Protein 8A55 (pdb70)

B-factor: mean 24.26, std 16.9, range [9.47, 124.42]

InterPro domains:
  IPR001205 RNA-directed RNA polymerase, C-terminal domain [PF00680] (4889-5173)
  IPR002589 Macro domain [PF01661] (1058-1164)
  IPR002589 Macro domain [PS51154] (1025-1194)
  IPR002589 Macro domain [SM00506] (1037-1165)
  IPR007094 RNA-directed RNA polymerase, catalytic domain [PS50507] (5004-5166)
  IPR008740 Peptidase C30, coronavirus [PF05409] (3292-3575)
  IPR008740 Peptidase C30, coronavirus [PS51442] (3264-3569)
  IPR008740 Peptidase C30, coronavirus [cd21666] (3267-3563)
  IPR009003 Peptidase S1, PA clan [SSF50494] (3266-3563)
  IPR009461 Non-structural protein NSP16, coronavirus-like [PF06460] (6800-7095)
  IPR009466 Non-structural protein 14, coronavirus [PF06471] (5929-6449)
  IPR009469 RNA-dependent RNA polymerase, N-terminal, coronavirus [PF06478] (4407-4758)
  IPR013016 Peptidase C16, coronavirus [PF08715] (1564-1882)
  IPR013016 Peptidase C16, coronavirus [PS51124] (1634-1898)
  IPR014822 Non-structural protein NSP9, coronavirus [PF08710] (4141-4253)
  IPR014822 Non-structural protein NSP9, coronavirus [PS51951] (4141-4253)
  IPR014828 Non-structural protein NSP7, coronavirus [PF08716] (3860-3942)
  IPR014828 Non-structural protein NSP7, coronavirus [PS51949] (3860-3942)
  IPR014829 Non-structural protein NSP8, coronavirus [PF08717] (3943-4140)
  IPR014829 Non-structural protein NSP8, coronavirus [PS51950] (3943-4140)

Foldseek 3Di:
DDDQWDKDKAFEAEQVQDDFQAQDDDPVRRVVRQLVCRVVVFKHFYADDPPRVVSGDPFWKWWFAADDDDCPPNAGETEIWTDDPHDIDDDGHHTRGIMGTHDPGHGPGIHIHTYGDD

GO terms:
  GO:0060090 molecular adaptor activity (F, IDA)
  GO:0039718 double membrane vesicle viral factory (C, IDA)
  GO:0005737 cytoplasm (C, IDA)
  GO:0039606 symbiont-mediated suppression of host translation initiation (P, IDA)
  GO:0039694 viral RNA genome replication (P, IDA)
  GO:0003724 RNA helicase activity (F, IDA)
  GO:0052170 symbiont-mediated suppression of host innate immune response (P, IDA)
  GO:0140311 protein sequestering activity (F, IDA)
  GO:0004843 cysteine-type deubiquitinase activity (F, EXP)
  GO:0042025 host cell nucleus (C, EXP)
  GO:0044165 host cell endoplasmic reticulum (C, EXP)
  GO:0044174 host cell endosome (C, EXP)
  GO:0044177 host cell Golgi apparatus (C, EXP)
  GO:0030430 host cell cytoplasm (C, EXP)
  GO:0034062 5'-3' RNA polymerase activity (F, EXP)
  GO:0000175 3'-5'-RNA exonuclease activity (F, TAS)
  GO:0062243 double membrane vesicle viral factory outer membrane (C, TAS)
  GO:0003968 RNA-directed RNA polymerase activity (F, TAS)
  GO:0016892 RNA endonuclease activity producing 3'-phosphomonoesters, hydrolytic mechanism (F, TAS)
  GO:0032574 5'-3' RNA helicase activity (F, TAS)

Solvent-accessible surface area: 6959 Å² total; per-residue (Å²): 237,92,164,96,45,56,82,36,62,7,14,8,3,106,12,189,73,2,133,65,61,13,15,24,133,51,18,146,77,0,26,66,64,0,86,99,44,6,106,85,62,51,3,0,0,3,84,57,122,138,39,10,41,114,60,13,102,86,6,19,2,9,1,25,102,41,55,92,224,50,63,35,150,50,18,29,27,0,46,15,0,0,31,51,146,66,110,80,94,48,229,41,36,127,45,18,0,2,3,0,7,40,80,55,18,139,33,91,52,139,93,103,1,22,7,109,53,144

Organism: Severe acute respiratory syndrome coronavirus 2 (NCBI:txid2697049)

Sequence (118 aa):
MEKTHVVQLSSLPVLQVRDVLVRGFGDSVEEVLSEARRQQHLKKDGTCCGLLVEVEKGVLPQLEQPYVFIKRSSDARTAPHGHVMMVELVAELEGIQYGRSGETLGVVLVPHVGEIPVAYRKVLLRRKN

Radius of gyration: 13.1 Å; Cα contacts (8 Å, |Δi|>4): 294; chains: 1; bounding box: 34×30×36 Å

Structure (mmCIF, N/CA/C/O backbone):
data_8A55
#
_entry.id   8A55
#
_cell.length_a   36.810
_cell.length_b   36.810
_cell.length_c   140.960
_cell.angle_alpha   90.000
_cell.angle_beta   90.000
_cell.angle_gamma   90.000
#
_symmetry.space_group_name_H-M   'P 43 21 2'
#
loop_
_entity.id
_entity.type
_entity.pdbx_description
1 polymer 'Host translation inhibitor nsp1'
2 water water
#
loop_
_atom_site.group_PDB
_atom_site.id
_atom_site.type_symbol
_atom_site.label_atom_id
_atom_site.label_alt_id
_atom_site.label_comp_id
_atom_site.label_asym_id
_atom_site.label_entity_id
_atom_site.label_seq_id
_atom_site.pdbx_PDB_ins_code
_atom_site.Cartn_x
_atom_site.Cartn_y
_atom_site.Cartn_z
_atom_site.occupancy
_atom_site.B_iso_or_equiv
_atom_site.auth_seq_id
_atom_site.auth_comp_id
_atom_site.auth_asym_id
_atom_site.auth_atom_id
_atom_site.pdbx_PDB_model_num
ATOM 1 N N . MET A 1 1 ? 24.035 -8.952 -1.345 1.00 63.58 9 MET A N 1
ATOM 2 C CA . MET A 1 1 ? 23.414 -7.930 -0.504 1.00 63.30 9 MET A CA 1
ATOM 3 C C . MET A 1 1 ? 21.898 -8.079 -0.405 1.00 59.30 9 MET A C 1
ATOM 4 O O . MET A 1 1 ? 21.227 -8.372 -1.396 1.00 61.50 9 MET A O 1
ATOM 17 N N . GLU A 1 2 ? 21.371 -7.835 0.797 1.00 52.40 10 GLU A N 1
ATOM 18 C CA . GLU A 1 2 ? 19.966 -8.092 1.100 1.00 45.22 10 GLU A CA 1
ATOM 19 C C . GLU A 1 2 ? 19.084 -7.061 0.409 1.00 37.48 10 GLU A C 1
ATOM 20 O O . GLU A 1 2 ? 19.100 -5.876 0.761 1.00 36.76 10 GLU A O 1
ATOM 24 N N . LYS A 1 3 ? 18.276 -7.518 -0.540 1.00 31.27 11 LYS A N 1
ATOM 25 C CA . LYS A 1 3 ? 17.247 -6.659 -1.105 1.00 25.29 11 LYS A CA 1
ATOM 26 C C . LYS A 1 3 ? 16.151 -6.405 -0.077 1.00 19.68 11 LYS A C 1
ATOM 27 O O . LYS A 1 3 ? 16.035 -7.093 0.940 1.00 20.15 11 LYS A O 1
ATOM 46 N N . THR A 1 4 ? 15.355 -5.359 -0.333 1.00 16.73 12 THR A N 1
ATOM 47 C CA . THR A 1 4 ? 14.293 -5.058 0.615 1.00 15.55 12 THR A CA 1
ATOM 48 C C . THR A 1 4 ? 13.229 -6.135 0.627 1.00 14.20 12 THR A C 1
ATOM 49 O O . THR A 1 4 ? 12.559 -6.320 1.652 1.00 16.23 12 THR A O 1
ATOM 60 N N . HIS A 1 5 ? 13.030 -6.828 -0.499 1.00 13.64 13 HIS A N 1
ATOM 61 C CA . HIS A 1 5 ? 12.041 -7.882 -0.602 1.00 13.88 13 HIS A CA 1
ATOM 62 C C . HIS A 1 5 ? 12.631 -9.057 -1.351 1.00 14.54 13 HIS A C 1
ATOM 63 O O . HIS A 1 5 ? 13.471 -8.865 -2.240 1.00 16.59 13 HIS A O 1
ATOM 77 N N . VAL A 1 6 ? 12.182 -10.257 -0.989 1.00 13.52 14 VAL A N 1
ATOM 78 C CA A VAL A 1 6 ? 12.650 -11.500 -1.593 0.67 14.30 14 VAL A CA 1
ATOM 79 C CA B VAL A 1 6 ? 12.648 -11.479 -1.623 0.33 14.46 14 VAL A CA 1
ATOM 80 C C . VAL A 1 6 ? 11.472 -12.390 -1.940 1.00 13.55 14 VAL A C 1
ATOM 81 O O . VAL A 1 6 ? 10.548 -12.564 -1.130 1.00 12.99 14 VAL A O 1
ATOM 106 N N . GLN A 1 7 ? 11.534 -13.004 -3.129 1.00 14.09 15 GLN A N 1
ATOM 107 C CA . GLN A 1 7 ? 10.497 -13.923 -3.575 1.00 14.53 15 GLN A CA 1
ATOM 108 C C . GLN A 1 7 ? 10.768 -15.295 -2.978 1.00 14.38 15 GLN A C 1
ATOM 109 O O . GLN A 1 7 ? 11.867 -15.847 -3.140 1.00 14.91 15 GLN A O 1
ATOM 123 N N . LEU A 1 8 ? 9.768 -15.852 -2.298 1.00 13.32 16 LEU A N 1
ATOM 124 C CA . LEU A 1 8 ? 9.874 -17.166 -1.666 1.00 13.78 16 LEU A CA 1
ATOM 125 C C . LEU A 1 8 ? 8.634 -17.978 -1.991 1.00 13.80 16 LEU A C 1
ATOM 126 O O . LEU A 1 8 ? 7.543 -17.430 -2.160 1.00 14.89 16 LEU A O 1
ATOM 142 N N A SER A 1 9 ? 8.785 -19.300 -2.133 0.63 13.07 17 SER A N 1
ATOM 143 N N C SER A 1 9 ? 8.813 -19.296 -1.972 0.37 14.75 17 SER A N 1
ATOM 144 C CA A SER A 1 9 ? 7.642 -20.220 -2.167 0.63 14.64 17 SER A CA 1
ATOM 145 C CA C SER A 1 9 ? 7.767 -20.293 -2.191 0.37 15.79 17 SER A CA 1
ATOM 146 C C A SER A 1 9 ? 7.671 -21.003 -0.857 0.63 14.08 17 SER A C 1
ATOM 147 C C C SER A 1 9 ? 7.670 -21.115 -0.908 0.37 14.21 17 SER A C 1
ATOM 148 O O A SER A 1 9 ? 8.644 -21.709 -0.560 0.63 16.47 17 SER A O 1
ATOM 149 O O C SER A 1 9 ? 8.489 -22.007 -0.677 0.37 15.66 17 SER A O 1
ATOM 164 N N . LEU A 1 10 ? 6.672 -20.828 -0.052 1.00 12.89 18 LEU A N 1
ATOM 165 C CA . LEU A 1 10 ? 6.625 -21.433 1.286 1.00 12.11 18 LEU A CA 1
ATOM 166 C C . LEU A 1 10 ? 5.767 -22.702 1.291 1.00 11.95 18 LEU A C 1
ATOM 167 O O . LEU A 1 10 ? 4.621 -22.674 0.820 1.00 12.64 18 LEU A O 1
ATOM 184 N N . PRO A 1 11 ? 6.239 -23.785 1.903 1.00 10.92 19 PRO A N 1
ATOM 185 C CA . PRO A 1 11 ? 5.390 -24.963 2.055 1.00 10.58 19 PRO A CA 1
ATOM 186 C C . PRO A 1 11 ? 4.273 -24.692 3.051 1.00 9.87 19 PRO A C 1
ATOM 187 O O . PRO A 1 11 ? 4.523 -24.222 4.148 1.00 10.93 19 PRO A O 1
ATOM 198 N N . VAL A 1 12 ? 3.054 -25.037 2.666 1.00 9.84 20 VAL A N 1
ATOM 199 C CA . VAL A 1 12 ? 1.860 -24.886 3.491 1.00 10.24 20 VAL A CA 1
ATOM 200 C C . VAL A 1 12 ? 1.637 -26.205 4.221 1.00 9.57 20 VAL A C 1
ATOM 201 O O . VAL A 1 12 ? 1.503 -27.269 3.585 1.00 10.56 20 VAL A O 1
ATOM 214 N N . LEU A 1 13 ? 1.623 -26.153 5.534 1.00 10.25 21 LEU A N 1
ATOM 215 C CA . LEU A 1 13 ? 1.537 -27.338 6.398 1.00 10.72 21 LEU A CA 1
ATOM 216 C C . LEU A 1 13 ? 0.189 -27.366 7.105 1.00 11.47 21 LEU A C 1
ATOM 217 O O . LEU A 1 13 ? -0.350 -26.335 7.501 1.00 13.54 21 LEU A O 1
ATOM 233 N N . GLN A 1 14 ? -0.327 -28.565 7.311 1.00 12.67 22 GLN A N 1
ATOM 234 C CA . GLN A 1 14 ? -1.472 -28.756 8.192 1.00 13.06 22 GLN A CA 1
ATOM 235 C C . GLN A 1 14 ? -1.013 -28.759 9.647 1.00 11.97 22 GLN A C 1
ATOM 236 O O . GLN A 1 14 ? 0.025 -29.336 9.995 1.00 11.96 22 GLN A O 1
ATOM 250 N N . VAL A 1 15 ? -1.808 -28.123 10.504 1.00 11.78 23 VAL A N 1
ATOM 251 C CA . VAL A 1 15 ? -1.376 -27.909 11.872 1.00 11.96 23 VAL A CA 1
ATOM 252 C C . VAL A 1 15 ? -1.008 -29.210 12.577 1.00 11.64 23 VAL A C 1
ATOM 253 O O . VAL A 1 15 ? -0.051 -29.247 13.351 1.00 12.52 23 VAL A O 1
ATOM 266 N N . ARG A 1 16 ? -1.777 -30.289 12.360 1.00 11.82 24 ARG A N 1
ATOM 267 C CA . ARG A 1 16 ? -1.501 -31.523 13.094 1.00 12.55 24 ARG A CA 1
ATOM 268 C C . ARG A 1 16 ? -0.203 -32.207 12.666 1.00 11.92 24 ARG A C 1
ATOM 269 O O . ARG A 1 16 ? 0.270 -33.101 13.379 1.00 13.86 24 ARG A O 1
ATOM 290 N N . ASP A 1 17 ? 0.350 -31.814 11.532 1.00 11.58 25 ASP A N 1
ATOM 291 C CA . ASP A 1 17 ? 1.626 -32.371 11.067 1.00 12.86 25 ASP A CA 1
ATOM 292 C C . ASP A 1 17 ? 2.836 -31.649 11.665 1.00 12.19 25 ASP A C 1
ATOM 293 O O . ASP A 1 17 ? 3.959 -32.162 11.567 1.00 14.23 25 ASP A O 1
ATOM 302 N N . VAL A 1 18 ? 2.672 -30.446 12.192 1.00 11.53 26 VAL A N 1
ATOM 303 C CA . VAL A 1 18 ? 3.813 -29.613 12.541 1.00 11.42 26 VAL A CA 1
ATOM 304 C C . VAL A 1 18 ? 4.522 -30.198 13.754 1.00 11.41 26 VAL A C 1
ATOM 305 O O . VAL A 1 18 ? 3.919 -30.405 14.812 1.00 13.25 26 VAL A O 1
ATOM 318 N N . LEU A 1 19 ? 5.829 -30.401 13.622 1.00 11.25 27 LEU A N 1
ATOM 319 C CA . LEU A 1 19 ? 6.614 -30.965 14.711 1.00 12.76 27 LEU A CA 1
ATOM 320 C C . LEU A 1 19 ? 7.172 -29.927 15.679 1.00 11.79 27 LEU A C 1
ATOM 321 O O . LEU A 1 19 ? 7.255 -30.207 16.888 1.00 13.99 27 LEU A O 1
ATOM 337 N N . VAL A 1 20 ? 7.532 -28.758 15.194 1.00 11.00 28 VAL A N 1
ATOM 338 C CA . VAL A 1 20 ? 8.105 -27.666 15.997 1.00 11.23 28 VAL A CA 1
ATOM 339 C C . VAL A 1 20 ? 7.128 -26.500 15.895 1.00 10.76 28 VAL A C 1
ATOM 340 O O . VAL A 1 20 ? 7.027 -25.873 14.845 1.00 11.44 28 VAL A O 1
ATOM 353 N N . ARG A 1 21 ? 6.394 -26.249 16.971 1.00 11.77 29 ARG A N 1
ATOM 354 C CA . ARG A 1 21 ? 5.151 -25.479 16.891 1.00 12.15 29 ARG A CA 1
ATOM 355 C C . ARG A 1 21 ? 5.326 -23.978 17.091 1.00 12.37 29 ARG A C 1
ATOM 356 O O . ARG A 1 21 ? 4.322 -23.256 17.196 1.00 13.25 29 ARG A O 1
ATOM 377 N N . GLY A 1 22 ? 6.551 -23.481 17.084 1.00 12.22 30 GLY A N 1
ATOM 378 C CA . GLY A 1 22 ? 6.846 -22.067 17.122 1.00 12.00 30 GLY A CA 1
ATOM 379 C C . GLY A 1 22 ? 8.33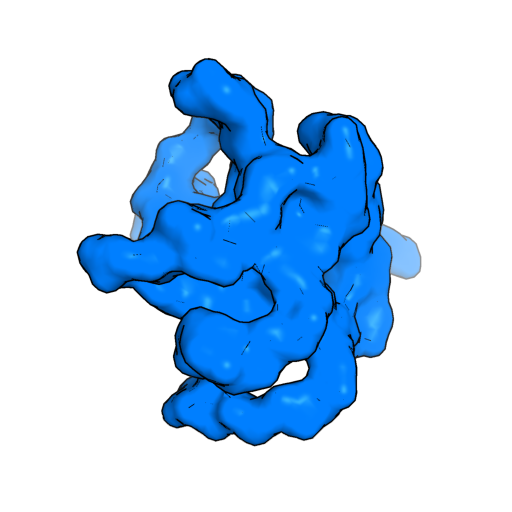4 -21.874 17.025 1.00 11.36 30 GLY A C 1
ATOM 380 O O . GLY A 1 22 ? 9.108 -22.838 16.916 1.00 12.09 30 GLY A O 1
ATOM 384 N N . PHE A 1 23 ? 8.732 -20.608 17.068 1.00 10.78 31 PHE A N 1
ATOM 385 C CA . PHE A 1 23 ? 10.104 -20.207 16.856 1.00 11.78 31 PHE A CA 1
ATOM 386 C C . PHE A 1 23 ? 10.838 -19.809 18.129 1.00 13.70 31 PHE A C 1
ATOM 387 O O . PHE A 1 23 ? 12.028 -19.491 18.054 1.00 19.64 31 PHE A O 1
ATOM 404 N N . GLY A 1 24 ? 10.240 -19.857 19.271 1.00 12.07 32 GLY A N 1
ATOM 405 C CA . GLY A 1 24 ? 10.952 -19.424 20.449 1.00 13.88 32 GLY A CA 1
ATOM 406 C C . GLY A 1 24 ? 10.049 -18.748 21.456 1.00 13.00 32 GLY A C 1
ATOM 407 O O . GLY A 1 24 ? 8.837 -18.923 21.456 1.00 13.86 32 GLY A O 1
ATOM 411 N N . ASP A 1 25 ? 10.666 -18.015 22.389 1.00 13.58 33 ASP A N 1
ATOM 412 C CA . ASP A 1 25 ? 10.064 -17.731 23.677 1.00 14.26 33 ASP A CA 1
ATOM 413 C C . ASP A 1 25 ? 9.871 -16.250 23.972 1.00 16.07 33 ASP A C 1
ATOM 414 O O . ASP A 1 25 ? 9.528 -15.896 25.106 1.00 19.38 33 ASP A O 1
ATOM 423 N N . SER A 1 26 ? 10.128 -15.377 23.011 1.00 14.50 34 SER A N 1
ATOM 424 C CA . SER A 1 26 ? 9.911 -13.944 23.129 1.00 14.32 34 SER A CA 1
ATOM 425 C C . SER A 1 26 ? 9.638 -13.394 21.747 1.00 14.19 34 SER A C 1
ATOM 426 O O . SER A 1 26 ? 9.944 -14.025 20.750 1.00 13.59 34 SER A O 1
ATOM 434 N N . VAL A 1 27 ? 9.038 -12.210 21.697 1.00 15.00 35 VAL A N 1
ATOM 435 C CA . VAL A 1 27 ? 8.720 -11.583 20.419 1.00 14.27 35 VAL A CA 1
ATOM 436 C C . VAL A 1 27 ? 9.980 -11.391 19.584 1.00 13.79 35 VAL A C 1
ATOM 437 O O . VAL A 1 27 ? 10.004 -11.694 18.384 1.00 13.70 35 VAL A O 1
ATOM 450 N N . GLU A 1 28 ? 11.043 -10.858 20.187 1.00 14.98 36 GLU A N 1
ATOM 451 C CA . GLU A 1 28 ? 12.253 -10.605 19.415 1.00 14.97 36 GLU A CA 1
ATOM 452 C C . GLU A 1 28 ? 12.865 -11.900 18.908 1.00 13.61 36 GLU A C 1
ATOM 453 O O . GLU A 1 28 ? 13.348 -11.958 17.779 1.00 14.37 36 GLU A O 1
ATOM 465 N N . GLU A 1 29 ? 12.866 -12.945 19.730 1.00 13.42 37 GLU A N 1
ATOM 466 C CA . GLU A 1 29 ? 13.413 -14.222 19.288 1.00 13.59 37 GLU A CA 1
ATOM 467 C C . GLU A 1 29 ? 12.591 -14.818 18.154 1.00 11.68 37 GLU A C 1
ATOM 468 O O . GLU A 1 29 ? 13.154 -15.316 17.179 1.00 12.13 37 GLU A O 1
ATOM 480 N N . VAL A 1 30 ? 11.265 -14.796 18.254 1.00 11.87 38 VAL A N 1
ATOM 481 C CA . VAL A 1 30 ? 10.498 -15.469 17.202 1.00 11.05 38 VAL A CA 1
ATOM 482 C C . VAL A 1 30 ? 10.648 -14.752 15.879 1.00 10.50 38 VAL A C 1
ATOM 483 O O . VAL A 1 30 ? 10.710 -15.385 14.827 1.00 10.49 38 VAL A O 1
ATOM 496 N N . LEU A 1 31 ? 10.694 -13.421 15.890 1.00 11.31 39 LEU A N 1
ATOM 497 C CA . LEU A 1 31 ? 10.902 -12.691 14.651 1.00 11.29 39 LEU A CA 1
ATOM 498 C C . LEU A 1 31 ? 12.265 -12.990 14.054 1.00 10.96 39 LEU A C 1
ATOM 499 O O . LEU A 1 31 ? 12.410 -13.149 12.843 1.00 11.62 39 LEU A O 1
ATOM 515 N N . SER A 1 32 ? 13.292 -13.014 14.902 1.00 12.21 40 SER A N 1
ATOM 516 C CA . SER A 1 32 ? 14.659 -13.317 14.468 1.00 11.93 40 SER A CA 1
ATOM 517 C C . SER A 1 32 ? 14.747 -14.711 13.850 1.00 11.64 40 SER A C 1
ATOM 518 O O . SER A 1 32 ? 15.281 -14.905 12.752 1.00 11.93 40 SER A O 1
ATOM 526 N N . GLU A 1 33 ? 14.237 -15.709 14.573 1.00 11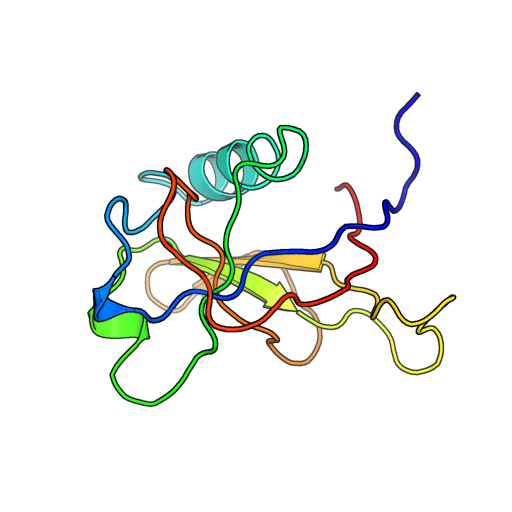.39 41 GLU A N 1
ATOM 527 C CA . GLU A 1 33 ? 14.284 -17.078 14.098 1.00 11.32 41 GLU A CA 1
ATOM 528 C C . GLU A 1 33 ? 13.455 -17.262 12.845 1.00 10.53 41 GLU A C 1
ATOM 529 O O . GLU A 1 33 ? 13.880 -17.974 11.924 1.00 11.36 41 GLU A O 1
ATOM 541 N N . ALA A 1 34 ? 12.272 -16.653 12.771 1.00 10.46 42 ALA A N 1
ATOM 542 C CA . ALA A 1 34 ? 11.483 -16.747 11.551 1.00 10.82 42 ALA A CA 1
ATOM 543 C C . ALA A 1 34 ? 12.284 -16.223 10.369 1.00 10.89 42 ALA A C 1
ATOM 544 O O . ALA A 1 34 ? 12.323 -16.845 9.298 1.00 11.25 42 ALA A O 1
ATOM 551 N N . ARG A 1 35 ? 12.905 -15.043 10.523 1.00 11.69 43 ARG A N 1
ATOM 552 C CA A ARG A 1 35 ? 13.680 -14.461 9.440 0.58 12.04 43 ARG A CA 1
ATOM 553 C CA B ARG A 1 35 ? 13.671 -14.464 9.429 0.42 12.66 43 ARG A CA 1
ATOM 554 C C . ARG A 1 35 ? 14.837 -15.362 9.014 1.00 12.54 43 ARG A C 1
ATOM 555 O O . ARG A 1 35 ? 15.099 -15.525 7.818 1.00 13.43 43 ARG A O 1
ATOM 596 N N A GLN A 1 36 ? 15.530 -15.955 9.979 0.55 12.42 44 GLN A N 1
ATOM 597 N N B GLN A 1 36 ? 15.496 -16.015 9.978 0.45 12.87 44 GLN A N 1
ATOM 598 C CA A GLN A 1 36 ? 16.602 -16.886 9.660 0.55 12.67 44 GLN A CA 1
ATOM 599 C CA B GLN A 1 36 ? 16.620 -16.893 9.648 0.45 13.64 44 GLN A CA 1
ATOM 600 C C A GLN A 1 36 ? 16.081 -18.094 8.886 0.55 12.31 44 GLN A C 1
ATOM 601 C C B GLN A 1 36 ? 16.152 -18.174 8.955 0.45 13.27 44 GLN A C 1
ATOM 602 O O A GLN A 1 36 ? 16.648 -18.475 7.852 0.55 12.61 44 GLN A O 1
ATOM 603 O O B GLN A 1 36 ? 16.819 -18.670 8.033 0.45 13.78 44 GLN A O 1
ATOM 630 N N . HIS A 1 37 ? 15.009 -18.734 9.382 1.00 11.54 45 HIS A N 1
ATOM 631 C CA . HIS A 1 37 ? 14.452 -19.900 8.690 1.00 10.93 45 HIS A CA 1
ATOM 632 C C . HIS A 1 37 ? 13.936 -19.540 7.313 1.00 11.36 45 HIS A C 1
ATOM 633 O O . HIS A 1 37 ? 14.054 -20.352 6.376 1.00 12.17 45 HIS A O 1
ATOM 648 N N . LEU A 1 38 ? 13.379 -18.337 7.140 1.00 11.63 46 LEU A N 1
ATOM 649 C CA . LEU A 1 38 ? 12.969 -17.922 5.813 1.00 12.49 46 LEU A CA 1
ATOM 650 C C . LEU A 1 38 ? 14.179 -17.873 4.879 1.00 13.85 46 LEU A C 1
ATOM 651 O O . LEU A 1 38 ? 14.117 -18.348 3.738 1.00 15.22 46 LEU A O 1
ATOM 667 N N . LYS A 1 39 ? 15.292 -17.307 5.339 1.00 14.99 47 LYS A N 1
ATOM 668 C CA A LYS A 1 39 ? 16.502 -17.235 4.521 0.68 17.09 47 LYS A CA 1
ATOM 669 C CA B LYS A 1 39 ? 16.493 -17.233 4.509 0.32 16.90 47 LYS A CA 1
ATOM 670 C C . LYS A 1 39 ? 17.035 -18.615 4.168 1.00 17.20 47 LYS A C 1
ATOM 671 O O . LYS A 1 39 ? 17.539 -18.833 3.053 1.00 19.36 47 LYS A O 1
ATOM 684 N N . ASP A 1 40 ? 16.942 -19.552 5.103 1.00 15.51 48 ASP A N 1
ATOM 685 C CA . ASP A 1 40 ? 17.512 -20.894 4.970 1.00 16.20 48 ASP A CA 1
ATOM 686 C C . ASP A 1 40 ? 16.581 -21.857 4.244 1.00 14.26 48 ASP A C 1
ATOM 687 O O . ASP A 1 40 ? 16.949 -23.013 4.015 1.00 16.01 48 ASP A O 1
ATOM 696 N N . GLY A 1 41 ? 15.384 -21.426 3.880 1.00 12.99 49 GLY A N 1
ATOM 697 C CA . GLY A 1 41 ? 14.451 -22.316 3.236 1.00 13.36 49 GLY A CA 1
ATOM 698 C C . GLY A 1 41 ? 13.872 -23.374 4.139 1.00 12.44 49 GLY A C 1
ATOM 699 O O . GLY A 1 41 ? 13.505 -24.472 3.658 1.00 14.41 49 GLY A O 1
ATOM 703 N N . THR A 1 42 ? 13.784 -23.081 5.435 1.00 11.29 50 THR A N 1
ATOM 704 C CA . THR A 1 42 ? 13.296 -24.032 6.423 1.00 11.47 50 THR A CA 1
ATOM 705 C C . THR A 1 42 ? 12.141 -23.433 7.237 1.00 10.03 50 THR A C 1
ATOM 706 O O . THR A 1 42 ? 12.021 -23.684 8.430 1.00 10.57 50 THR A O 1
ATOM 717 N N . CYS A 1 43 ? 11.250 -22.726 6.545 1.00 10.38 51 CYS A N 1
ATOM 718 C CA A CYS A 1 43 ? 10.084 -22.095 7.153 1.00 10.22 51 CYS A CA 1
ATOM 719 C CA B CYS A 1 43 ? 10.080 -22.103 7.150 0.00 10.82 51 CYS A CA 1
ATOM 720 C C . CYS A 1 43 ? 8.816 -22.557 6.432 1.00 9.76 51 CYS A C 1
ATOM 721 O O . CYS A 1 43 ? 8.735 -22.470 5.220 1.00 12.09 51 CYS A O 1
ATOM 736 N N . GLY A 1 44 ? 7.833 -23.013 7.221 1.00 9.73 52 GLY A N 1
ATOM 737 C CA . GLY A 1 44 ? 6.532 -23.385 6.721 1.00 10.19 52 GLY A CA 1
ATOM 738 C C . GLY A 1 44 ? 5.478 -22.348 7.085 1.00 9.58 52 GLY A C 1
ATOM 739 O O . GLY A 1 44 ? 5.716 -21.439 7.903 1.00 10.42 52 GLY A O 1
ATOM 743 N N A LEU A 1 45 ? 4.289 -22.523 6.514 0.67 9.70 53 LEU A N 1
ATOM 744 N N B LEU A 1 45 ? 4.307 -22.538 6.503 0.33 10.18 53 LEU A N 1
ATOM 745 C CA A LEU A 1 45 ? 3.151 -21.626 6.703 0.67 9.77 53 LEU A CA 1
ATOM 746 C CA B LEU A 1 45 ? 3.152 -21.687 6.711 0.33 10.99 53 LEU A CA 1
ATOM 747 C C A LEU A 1 45 ? 1.912 -22.463 7.012 0.67 9.47 53 LEU A C 1
ATOM 748 C C B LEU A 1 45 ? 1.977 -22.570 7.101 0.33 10.09 53 LEU A C 1
ATOM 749 O O A LEU A 1 45 ? 1.571 -23.378 6.247 0.67 10.39 53 LEU A O 1
ATOM 750 O O B LEU A 1 45 ? 1.763 -23.630 6.505 0.33 9.91 53 LEU A O 1
ATOM 781 N N . VAL A 1 46 ? 1.218 -22.147 8.107 1.00 10.40 54 VAL A N 1
ATOM 782 C CA . VAL A 1 46 ? -0.043 -22.804 8.474 1.00 10.57 54 VAL A CA 1
ATOM 783 C C . VAL A 1 46 ? -1.175 -21.794 8.270 1.00 10.58 54 VAL A C 1
ATOM 784 O O . VAL A 1 46 ? -1.132 -20.685 8.836 1.00 11.51 54 VAL A O 1
ATOM 798 N N . GLU A 1 47 ? -2.179 -22.142 7.464 1.00 12.19 55 GLU A N 1
ATOM 799 C CA . GLU A 1 47 ? -3.314 -21.233 7.265 1.00 13.11 55 GLU A CA 1
ATOM 800 C C . GLU A 1 47 ? -4.169 -21.240 8.534 1.00 13.85 55 GLU A C 1
ATOM 801 O O . GLU A 1 47 ? -4.415 -22.292 9.130 1.00 15.22 55 GLU A O 1
ATOM 813 N N . VAL A 1 48 ? -4.587 -20.056 8.988 1.00 15.51 56 VAL A N 1
ATOM 814 C CA . VAL A 1 48 ? -5.317 -19.935 10.251 1.00 16.65 56 VAL A CA 1
ATOM 815 C C . VAL A 1 48 ? -6.791 -20.228 10.025 1.00 18.71 56 VAL A C 1
ATOM 816 O O . VAL A 1 48 ? -7.436 -19.600 9.178 1.00 20.85 56 VAL A O 1
ATOM 829 N N . GLU A 1 49 ? -7.324 -21.170 10.798 1.00 19.71 57 GLU A N 1
ATOM 830 C CA . GLU A 1 49 ? -8.709 -21.601 10.829 1.00 21.72 57 GLU A CA 1
ATOM 831 C C . GLU A 1 49 ? -9.018 -21.778 12.312 1.00 19.99 57 GLU A C 1
ATOM 832 O O . GLU A 1 49 ? -8.110 -21.822 13.157 1.00 19.88 57 GLU A O 1
ATOM 844 N N . LYS A 1 50 ? -10.293 -21.945 12.641 1.00 21.04 58 LYS A N 1
ATOM 845 C CA . LYS A 1 50 ? -10.647 -22.250 14.033 1.00 22.91 58 LYS A CA 1
ATOM 846 C C . LYS A 1 50 ? -9.843 -23.453 14.530 1.00 22.46 58 LYS A C 1
ATOM 847 O O . LYS A 1 50 ? -9.678 -24.445 13.816 1.00 23.73 58 LYS A O 1
ATOM 854 N N . GLY A 1 51 ? -9.307 -23.337 15.743 1.00 21.86 59 GLY A N 1
ATOM 855 C CA . GLY A 1 51 ? -8.555 -24.405 16.377 1.00 21.53 59 GLY A CA 1
ATOM 856 C C . GLY A 1 51 ? -7.060 -24.409 16.079 1.00 19.94 59 GLY A C 1
ATOM 857 O O . GLY A 1 51 ? -6.314 -25.154 16.738 1.00 20.35 59 GLY A O 1
ATOM 861 N N . VAL A 1 52 ? -6.588 -23.589 15.129 1.00 18.40 60 VAL A N 1
ATOM 862 C CA . VAL A 1 52 ? -5.188 -23.647 14.744 1.00 17.73 60 VAL A CA 1
ATOM 863 C C . VAL A 1 52 ? -4.298 -22.997 15.786 1.00 17.89 60 VAL A C 1
ATOM 864 O O . VAL A 1 52 ? -3.351 -23.622 16.265 1.00 17.91 60 VAL A O 1
ATOM 877 N N . LEU A 1 53 ? -4.566 -21.724 16.132 1.00 18.23 61 LEU A N 1
ATOM 878 C CA . LEU A 1 53 ? -3.653 -21.037 17.036 1.00 18.70 61 LEU A CA 1
ATOM 879 C C . LEU A 1 53 ? -3.547 -21.734 18.380 1.00 17.61 61 LEU A C 1
ATOM 880 O O . LEU A 1 53 ? -2.423 -21.837 18.899 1.00 18.36 61 LEU A O 1
ATOM 896 N N . PRO A 1 54 ? -4.628 -22.272 18.973 1.00 18.70 62 PRO A N 1
ATOM 897 C CA . PRO A 1 54 ? -4.465 -22.982 20.253 1.00 18.99 62 PRO A CA 1
ATOM 898 C C . PRO A 1 54 ? -3.594 -24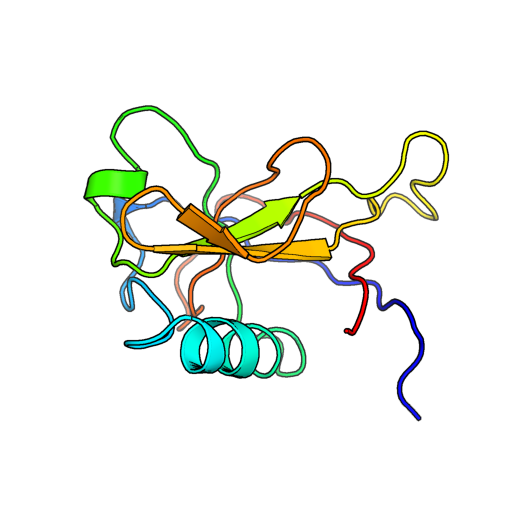.230 20.173 1.00 18.35 62 PRO A C 1
ATOM 899 O O . PRO A 1 54 ? -3.170 -24.746 21.224 1.00 21.50 62 PRO A O 1
ATOM 910 N N . GLN A 1 55 ? -3.362 -24.762 18.979 1.00 17.47 63 GLN A N 1
ATOM 911 C CA . GLN A 1 55 ? -2.484 -25.907 18.773 1.00 17.48 63 GLN A CA 1
ATOM 912 C C . GLN A 1 55 ? -1.057 -25.496 18.445 1.00 17.22 63 GLN A C 1
ATOM 913 O O . GLN A 1 55 ? -0.209 -26.365 18.257 1.00 19.07 63 GLN A O 1
ATOM 927 N N . LEU A 1 56 ? -0.780 -24.211 18.368 1.00 16.68 64 LEU A N 1
ATOM 928 C CA . LEU A 1 56 ? 0.570 -23.699 18.162 1.00 16.45 64 LEU A CA 1
ATOM 929 C C . LEU A 1 56 ? 1.042 -22.959 19.407 1.00 16.84 64 LEU A C 1
ATOM 930 O O . LEU A 1 56 ? 0.296 -22.784 20.346 1.00 21.30 64 LEU A O 1
ATOM 946 N N . GLU A 1 57 ? 2.297 -22.551 19.427 1.00 16.37 65 GLU A N 1
ATOM 947 C CA . GLU A 1 57 ? 2.933 -21.975 20.599 1.00 16.80 65 GLU A CA 1
ATOM 948 C C . GLU A 1 57 ? 3.151 -20.476 20.413 1.00 17.25 65 GLU A C 1
ATOM 949 O O . GLU A 1 57 ? 3.703 -20.032 19.404 1.00 18.90 65 GLU A O 1
ATOM 961 N N . GLN A 1 58 ? 2.765 -19.699 21.418 1.00 17.94 66 GLN A N 1
ATOM 962 C CA . GLN A 1 58 ? 3.100 -18.296 21.445 1.00 17.60 66 GLN A CA 1
ATOM 963 C C . GLN A 1 58 ? 4.536 -18.077 21.874 1.00 16.99 66 GLN A C 1
ATOM 964 O O . GLN A 1 58 ? 5.109 -18.890 22.608 1.00 20.53 66 GLN A O 1
ATOM 978 N N . PRO A 1 59 ? 5.101 -16.915 21.534 1.00 15.61 67 PRO A N 1
ATOM 979 C CA . PRO A 1 59 ? 4.569 -15.915 20.609 1.00 14.75 67 PRO A CA 1
ATOM 980 C C . PRO A 1 59 ? 4.401 -16.469 19.185 1.00 13.21 67 PRO A C 1
ATOM 981 O O . PRO A 1 59 ? 5.211 -17.306 18.749 1.00 13.97 67 PRO A O 1
ATOM 992 N N . TYR A 1 60 ? 3.388 -15.984 18.480 1.00 12.26 68 TYR A N 1
ATOM 993 C CA . TYR A 1 60 ? 3.145 -16.330 17.104 1.00 12.12 68 TYR A CA 1
ATOM 994 C C . TYR A 1 60 ? 3.857 -15.364 16.164 1.00 11.71 68 TYR A C 1
ATOM 995 O O . TYR A 1 60 ? 3.990 -14.166 16.473 1.00 13.23 68 TYR A O 1
ATOM 1013 N N . VAL A 1 61 ? 4.250 -15.861 14.984 1.00 10.93 69 VAL A N 1
ATOM 1014 C CA . VAL A 1 61 ? 4.700 -15.007 13.876 1.00 10.66 69 VAL A CA 1
ATOM 1015 C C . VAL A 1 61 ? 3.731 -15.153 12.726 1.00 10.29 69 VAL A C 1
ATOM 1016 O O . VAL A 1 61 ? 3.596 -16.245 12.172 1.00 12.00 69 V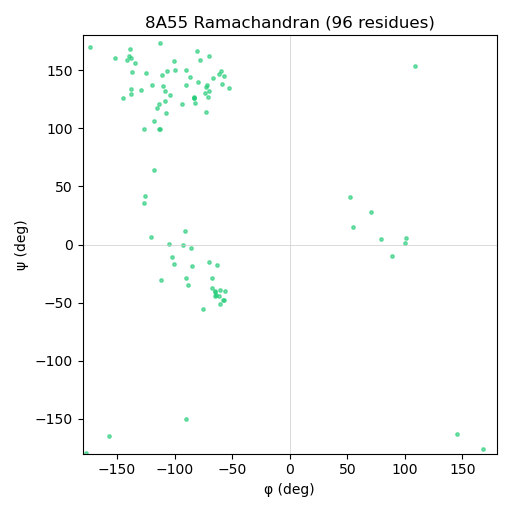AL A O 1
ATOM 1029 N N . PHE A 1 62 ? 3.065 -14.061 12.345 1.00 11.27 70 PHE A N 1
ATOM 1030 C CA . PHE A 1 62 ? 2.181 -14.032 11.200 1.00 11.42 70 PHE A CA 1
ATOM 1031 C C . PHE A 1 62 ? 2.897 -13.415 9.999 1.00 11.12 70 PHE A C 1
ATOM 1032 O O . PHE A 1 62 ? 3.725 -12.497 10.142 1.00 11.94 70 PHE A O 1
ATOM 1049 N N . ILE A 1 63 ? 2.491 -13.858 8.799 1.00 11.22 71 ILE A N 1
ATOM 1050 C CA . ILE A 1 63 ? 2.747 -13.088 7.597 1.00 12.19 71 ILE A CA 1
ATOM 1051 C C . ILE A 1 63 ? 1.464 -12.417 7.179 1.00 12.79 71 ILE A C 1
ATOM 1052 O O . ILE A 1 63 ? 0.417 -13.073 7.094 1.00 14.34 71 ILE A O 1
ATOM 1068 N N . LYS A 1 64 ? 1.523 -11.109 6.951 1.00 12.99 72 LYS A N 1
ATOM 1069 C CA . LYS A 1 64 ? 0.369 -10.283 6.637 1.00 13.99 72 LYS A CA 1
ATOM 1070 C C . LYS A 1 64 ? 0.608 -9.530 5.338 1.00 13.92 72 LYS A C 1
ATOM 1071 O O . LYS A 1 64 ? 1.736 -9.132 5.019 1.00 14.37 72 LYS A O 1
ATOM 1090 N N . ARG A 1 65 ? -0.482 -9.303 4.609 1.00 14.88 73 ARG A N 1
ATOM 1091 C CA . ARG A 1 65 ? -0.393 -8.614 3.335 1.00 15.19 73 ARG A CA 1
ATOM 1092 C C . ARG A 1 65 ? -0.033 -7.160 3.554 1.00 14.69 73 ARG A C 1
ATOM 1093 O O . ARG A 1 65 ? -0.689 -6.458 4.339 1.00 16.36 73 ARG A O 1
ATOM 1114 N N A SER A 1 66 ? 0.961 -6.690 2.811 0.60 14.34 74 SER A N 1
ATOM 1115 N N B SER A 1 66 ? 0.983 -6.693 2.815 0.40 16.65 74 SER A N 1
ATOM 1116 C CA A SER A 1 66 ? 1.488 -5.359 3.057 0.60 15.59 74 SER A CA 1
ATOM 1117 C CA B SER A 1 66 ? 1.527 -5.359 3.023 0.40 17.77 74 SER A CA 1
ATOM 1118 C C A SER A 1 66 ? 1.146 -4.309 2.007 0.60 17.66 74 SER A C 1
ATOM 1119 C C B SER A 1 66 ? 0.953 -4.287 2.111 0.40 17.63 74 SER A C 1
ATOM 1120 O O A SER A 1 66 ? 1.568 -3.161 2.170 0.60 20.13 74 SER A O 1
ATOM 1121 O O B SER A 1 66 ? 1.062 -3.101 2.452 0.40 16.23 74 SER A O 1
ATOM 1136 N N . ASP A 1 67 ? 0.425 -4.633 0.937 1.00 21.44 75 ASP A N 1
ATOM 1137 C CA . ASP A 1 67 ? -0.156 -3.608 0.052 1.00 30.72 75 ASP A CA 1
ATOM 1138 C C . ASP A 1 67 ? -1.257 -4.230 -0.807 1.00 34.00 75 ASP A C 1
ATOM 1139 O O . ASP A 1 67 ? -1.609 -5.399 -0.647 1.00 33.29 75 ASP A O 1
A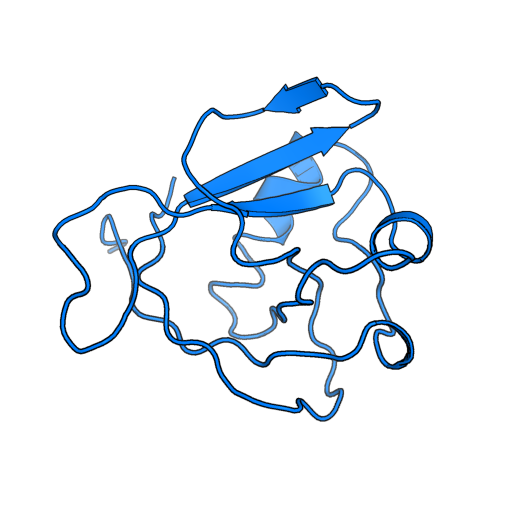TOM 1149 N N . ALA A 1 68 ? -1.824 -3.427 -1.713 1.00 39.60 76 ALA A N 1
ATOM 1150 C CA . ALA A 1 68 ? -3.013 -3.833 -2.462 1.00 46.01 76 ALA A CA 1
ATOM 1151 C C . ALA A 1 68 ? -2.780 -4.059 -3.942 1.00 54.42 76 ALA A C 1
ATOM 1152 O O . ALA A 1 68 ? -3.486 -4.868 -4.543 1.00 54.18 76 ALA A O 1
ATOM 1159 N N . ARG A 1 69 ? -1.837 -3.351 -4.552 1.00 64.14 77 ARG A N 1
ATOM 1160 C CA . ARG A 1 69 ? -1.712 -3.378 -6.000 1.00 73.59 77 ARG A CA 1
ATOM 1161 C C . ARG A 1 69 ? -0.601 -4.283 -6.504 1.00 81.61 77 ARG A C 1
ATOM 1162 O O . ARG A 1 69 ? -0.609 -4.645 -7.686 1.00 82.48 77 ARG A O 1
ATOM 1183 N N . THR A 1 70 ? 0.336 -4.668 -5.658 1.00 87.80 78 THR A N 1
ATOM 1184 C CA . THR A 1 70 ? 1.583 -5.251 -6.129 1.00 92.40 78 THR A CA 1
ATOM 1185 C C . THR A 1 70 ? 1.645 -6.717 -5.707 1.00 86.73 78 THR A C 1
ATOM 1186 O O . THR A 1 70 ? 1.970 -7.038 -4.561 1.00 88.25 78 THR A O 1
ATOM 1197 N N . ALA A 1 71 ? 1.323 -7.603 -6.647 1.00 78.23 79 ALA A N 1
ATOM 1198 C CA . ALA A 1 71 ? 1.559 -9.039 -6.523 1.00 69.96 79 ALA A CA 1
ATOM 1199 C C . ALA A 1 71 ? 2.514 -9.457 -7.635 1.00 65.66 79 ALA A C 1
ATOM 1200 O O . ALA A 1 71 ? 2.147 -10.231 -8.526 1.00 61.13 79 ALA A O 1
ATOM 1207 N N . PRO A 1 72 ? 3.749 -8.956 -7.620 1.00 67.77 80 PRO A N 1
ATOM 1208 C CA . PRO A 1 72 ? 4.629 -9.165 -8.772 1.00 68.46 80 PRO A CA 1
ATOM 1209 C C . PRO A 1 72 ? 4.849 -10.642 -9.040 1.00 67.43 80 PRO A C 1
ATOM 1210 O O . PRO A 1 72 ? 5.025 -11.444 -8.120 1.00 66.75 80 PRO A O 1
ATOM 1221 N N . HIS A 1 73 ? 4.820 -10.995 -10.323 1.00 67.09 81 HIS A N 1
ATOM 1222 C CA . HIS A 1 73 ? 5.186 -12.329 -10.790 1.00 66.70 81 HIS A CA 1
ATOM 1223 C C . HIS A 1 73 ? 4.390 -13.424 -10.081 1.00 60.43 81 HIS A C 1
ATOM 1224 O O . HIS A 1 73 ? 4.762 -14.600 -10.138 1.00 62.08 81 HIS A O 1
ATOM 1238 N N . GLY A 1 74 ? 3.298 -13.054 -9.408 1.00 51.87 82 GLY A N 1
ATOM 1239 C CA . GLY A 1 74 ? 2.462 -14.000 -8.695 1.00 41.87 82 GLY A CA 1
ATOM 1240 C C . GLY A 1 74 ? 2.676 -14.068 -7.192 1.00 34.15 82 GLY A C 1
ATOM 1241 O O . GLY A 1 74 ? 2.003 -14.843 -6.525 1.00 32.45 82 GLY A O 1
ATOM 1245 N N . HIS A 1 75 ? 3.562 -13.269 -6.641 1.00 26.87 83 HIS A N 1
ATOM 1246 C CA . HIS A 1 75 ? 3.996 -13.352 -5.246 1.00 22.09 83 HIS A CA 1
ATOM 1247 C C . HIS A 1 75 ? 3.416 -12.180 -4.454 1.00 21.12 83 HIS A C 1
ATOM 1248 O O . HIS A 1 75 ? 3.823 -11.026 -4.652 1.00 23.93 83 HIS A O 1
ATOM 1262 N N . VAL A 1 76 ? 2.507 -12.470 -3.518 1.00 18.88 84 VAL A N 1
ATOM 1263 C CA . VAL A 1 76 ? 1.848 -11.394 -2.774 1.00 18.07 84 VAL A CA 1
ATOM 1264 C C . VAL A 1 76 ? 2.831 -10.761 -1.805 1.00 15.54 84 VAL A C 1
ATOM 1265 O O . VAL A 1 76 ? 3.585 -11.465 -1.127 1.00 14.73 84 VAL A O 1
ATOM 1278 N N . MET A 1 77 ? 2.835 -9.445 -1.714 1.00 15.45 85 MET A N 1
ATOM 1279 C CA A MET A 1 77 ? 3.783 -8.768 -0.847 0.50 13.82 85 MET A CA 1
ATOM 1280 C CA B MET A 1 77 ? 3.769 -8.748 -0.840 0.50 15.52 85 MET A CA 1
ATOM 1281 C C . MET A 1 77 ? 3.320 -8.868 0.603 1.00 13.92 85 MET A C 1
ATOM 1282 O O . MET A 1 77 ? 2.164 -8.567 0.907 1.00 14.98 85 MET A O 1
ATOM 1309 N N . VAL A 1 78 ? 4.232 -9.291 1.486 1.00 13.18 86 VAL A N 1
ATOM 1310 C CA . VAL A 1 78 ? 3.935 -9.562 2.888 1.00 12.87 86 VAL A CA 1
ATOM 1311 C C . VAL A 1 78 ? 5.022 -9.052 3.826 1.00 12.72 86 VAL A C 1
ATOM 1312 O O . VAL A 1 78 ? 6.178 -8.842 3.436 1.00 13.93 86 VAL A O 1
ATOM 1325 N N . GLU A 1 79 ? 4.638 -8.904 5.095 1.00 12.69 87 GLU A N 1
ATOM 1326 C CA . GLU A 1 79 ? 5.578 -8.560 6.153 1.00 13.03 87 GLU A CA 1
ATOM 1327 C C . GLU A 1 79 ? 5.251 -9.374 7.404 1.00 11.92 87 GLU A C 1
ATOM 1328 O O . GLU A 1 79 ? 4.171 -9.947 7.541 1.00 13.03 87 GLU A O 1
ATOM 1340 N N . LEU A 1 80 ? 6.223 -9.436 8.303 1.00 11.88 88 LEU A N 1
ATOM 1341 C CA . LEU A 1 80 ? 6.097 -10.197 9.534 1.00 12.01 88 LEU A CA 1
ATOM 1342 C C . LEU A 1 80 ? 5.522 -9.367 10.671 1.00 12.25 88 LEU A C 1
ATOM 1343 O O . LEU A 1 80 ? 5.934 -8.223 10.870 1.00 13.37 88 LEU A O 1
ATOM 1359 N N . VAL A 1 81 ? 4.601 -9.963 11.441 1.00 12.35 89 VAL A N 1
ATOM 1360 C CA . VAL A 1 81 ? 4.020 -9.345 12.627 1.00 13.20 89 VAL A CA 1
ATOM 1361 C C . VAL A 1 81 ? 3.939 -10.425 13.701 1.00 12.57 89 VAL A C 1
ATOM 1362 O O . VAL A 1 81 ? 3.342 -11.472 13.455 1.00 15.13 89 VAL A O 1
ATOM 1375 N N . ALA A 1 82 ? 4.434 -10.151 14.903 1.00 12.55 90 ALA A N 1
ATOM 1376 C CA . ALA A 1 82 ? 4.373 -11.111 15.984 1.00 13.08 90 ALA A CA 1
ATOM 1377 C C . ALA A 1 82 ? 3.231 -10.775 16.939 1.00 13.67 90 ALA A C 1
ATOM 1378 O O . ALA A 1 82 ? 2.767 -9.625 17.023 1.00 15.29 90 ALA A O 1
ATOM 1385 N N . GLU A 1 83 ? 2.784 -11.782 17.677 1.00 13.56 91 GLU A N 1
ATOM 1386 C CA . G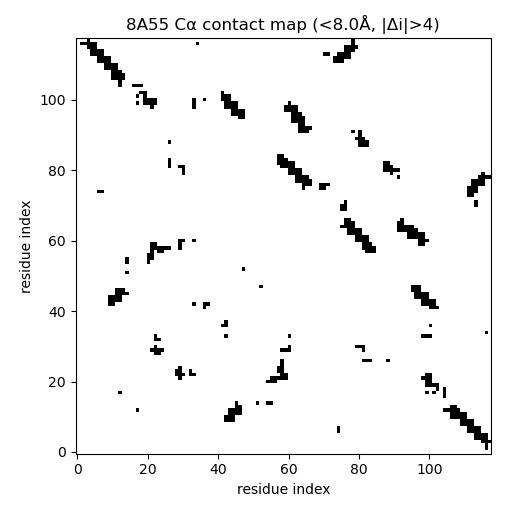LU A 1 83 ? 1.725 -11.643 18.674 1.00 13.82 91 GLU A CA 1
ATOM 1387 C C . GLU A 1 83 ? 2.073 -12.413 19.935 1.00 14.61 91 GLU A C 1
ATOM 1388 O O . GLU A 1 83 ? 2.475 -13.582 19.868 1.00 15.10 91 GLU A O 1
ATOM 1400 N N . LEU A 1 84 ? 1.879 -11.769 21.080 1.00 14.66 92 LEU A N 1
ATOM 1401 C CA . LEU A 1 84 ? 2.069 -12.401 22.372 1.00 16.22 92 LEU A CA 1
ATOM 1402 C C . LEU A 1 84 ? 1.024 -11.830 23.324 1.00 15.78 92 LEU A C 1
ATOM 1403 O O . LEU A 1 84 ? 0.908 -10.610 23.475 1.00 15.45 92 LEU A O 1
ATOM 1419 N N . GLU A 1 85 ? 0.264 -12.720 23.958 1.00 18.53 93 GLU A N 1
ATOM 1420 C CA . GLU A 1 85 ? -0.708 -12.317 24.979 1.00 21.48 93 GLU A CA 1
ATOM 1421 C C . GLU A 1 85 ? -1.642 -11.234 24.453 1.00 18.84 93 GLU A C 1
ATOM 1422 O O . GLU A 1 85 ? -2.005 -10.281 25.152 1.00 18.82 93 GLU A O 1
ATOM 1434 N N . GLY A 1 86 ? -2.062 -11.404 23.202 1.00 17.48 94 GLY A N 1
ATOM 1435 C CA . GLY A 1 86 ? -3.057 -10.568 22.600 1.00 18.00 94 GLY A CA 1
ATOM 1436 C C . GLY A 1 86 ? -2.568 -9.226 22.117 1.00 16.50 94 GLY A C 1
ATOM 1437 O O . GLY A 1 86 ? -3.389 -8.435 21.640 1.00 17.72 94 GLY A O 1
ATOM 1441 N N . ILE A 1 87 ? -1.266 -8.977 22.194 1.00 15.42 95 ILE A N 1
ATOM 1442 C CA . ILE A 1 87 ? -0.661 -7.734 21.728 1.00 15.11 95 ILE A CA 1
ATOM 1443 C C . ILE A 1 87 ? 0.163 -8.065 20.488 1.00 14.72 95 ILE A C 1
ATOM 1444 O O . ILE A 1 87 ? 0.846 -9.086 20.433 1.00 15.56 95 ILE A O 1
ATOM 1460 N N . GLN A 1 88 ? 0.045 -7.214 19.478 1.00 14.68 96 GLN A N 1
ATOM 1461 C CA . GLN A 1 88 ? 0.750 -7.380 18.227 1.00 15.91 96 GLN A CA 1
ATOM 1462 C C . GLN A 1 88 ? 1.874 -6.373 18.108 1.00 15.46 96 GLN A C 1
ATOM 1463 O O . GLN A 1 88 ? 1.838 -5.271 18.658 1.00 17.85 96 GLN A O 1
ATOM 1477 N N . TYR A 1 89 ? 2.900 -6.808 17.413 1.00 15.79 97 TYR A N 1
ATOM 1478 C CA . TYR A 1 89 ? 4.180 -6.120 17.243 1.00 18.92 97 TYR A CA 1
ATOM 1479 C C . TYR A 1 89 ? 4.380 -6.051 15.721 1.00 24.85 97 TYR A C 1
ATOM 1480 O O . TYR A 1 89 ? 4.763 -7.056 15.076 1.00 26.32 97 TYR A O 1
ATOM 1498 N N . GLY A 1 90 ? 4.047 -4.882 15.170 1.00 28.45 98 GLY A N 1
ATOM 1499 C CA . GLY A 1 90 ? 3.795 -4.527 13.778 1.00 30.31 98 GLY A CA 1
ATOM 1500 C C . GLY A 1 90 ? 2.302 -4.259 13.521 1.00 29.94 98 GLY A C 1
ATOM 1501 O O . GLY A 1 90 ? 1.428 -4.746 14.238 1.00 32.84 98 GLY A O 1
ATOM 1505 N N . ARG A 1 91 ? 2.007 -3.430 12.510 1.00 28.53 99 ARG A N 1
ATOM 1506 C CA . ARG A 1 91 ? 0.629 -3.251 12.026 1.00 25.65 99 ARG A CA 1
ATOM 1507 C C . ARG A 1 91 ? 0.660 -3.450 10.507 1.00 23.65 99 ARG A C 1
ATOM 1508 O O . ARG A 1 91 ? 1.575 -2.963 9.836 1.00 25.03 99 ARG A O 1
ATOM 1529 N N . SER A 1 92 ? -0.267 -4.248 9.978 1.00 21.94 100 SER A N 1
ATOM 1530 C CA . SER A 1 92 ? -0.215 -4.601 8.553 1.00 21.11 100 SER A CA 1
ATOM 1531 C C . SER A 1 92 ? -1.620 -4.996 8.106 1.00 20.73 100 SER A C 1
ATOM 1532 O O . SER A 1 92 ? -2.597 -4.748 8.819 1.00 22.95 100 SER A O 1
ATOM 1540 N N . GLY A 1 93 ? -1.718 -5.633 6.953 1.00 19.33 101 GLY A N 1
ATOM 1541 C CA . GLY A 1 93 ? -2.975 -6.046 6.383 1.00 17.96 101 GLY A CA 1
ATOM 1542 C C . GLY A 1 93 ? -3.410 -7.440 6.790 1.00 18.01 101 GLY A C 1
ATOM 1543 O O . GLY A 1 93 ? -3.104 -7.933 7.885 1.00 17.81 101 GLY A O 1
ATOM 1547 N N . GLU A 1 94 ? -4.143 -8.098 5.905 1.00 17.88 102 GLU A N 1
ATOM 1548 C CA . GLU A 1 94 ? -4.747 -9.396 6.207 1.00 18.56 102 GLU A CA 1
ATOM 1549 C C . GLU A 1 94 ? -3.729 -10.530 6.406 1.00 16.97 102 GLU A C 1
ATOM 1550 O O . GLU A 1 94 ? -2.736 -10.626 5.705 1.00 16.46 102 GLU A O 1
ATOM 1562 N N . THR A 1 95 ? -4.014 -11.436 7.330 1.00 17.64 103 THR A N 1
ATOM 1563 C CA . THR A 1 95 ? -3.134 -12.591 7.574 1.00 16.33 103 THR A CA 1
ATOM 1564 C C . THR A 1 95 ? -3.208 -13.642 6.490 1.00 16.19 103 THR A C 1
ATOM 1565 O O . THR A 1 95 ? -4.309 -14.095 6.165 1.00 17.76 103 THR A O 1
ATOM 1576 N N . LEU A 1 96 ? -2.037 -14.076 5.977 1.00 14.18 104 LEU A N 1
ATOM 1577 C CA . LEU A 1 96 ? -1.961 -15.224 5.082 1.00 14.85 104 LEU A CA 1
ATOM 1578 C C . LEU A 1 96 ? -1.767 -16.514 5.841 1.00 14.66 104 LEU A C 1
ATOM 1579 O O . LEU A 1 96 ? -2.240 -17.563 5.386 1.00 17.82 104 LEU A O 1
ATOM 1595 N N . GLY A 1 97 ? -1.133 -16.437 7.009 1.00 14.05 105 GLY A N 1
ATOM 1596 C CA . GLY A 1 97 ? -0.980 -17.601 7.858 1.00 13.21 105 GLY A CA 1
ATOM 1597 C C . GLY A 1 97 ? 0.024 -17.312 8.959 1.00 11.82 105 GLY A C 1
ATOM 1598 O O . GLY A 1 97 ? 0.512 -16.177 9.148 1.00 12.34 105 GLY A O 1
ATOM 1602 N N . VAL A 1 98 ? 0.278 -18.370 9.731 1.00 10.80 106 VAL A N 1
ATOM 1603 C CA A VAL A 1 98 ? 1.225 -18.358 10.831 0.83 11.32 106 VAL A CA 1
ATOM 1604 C CA B VAL A 1 98 ? 1.232 -18.376 10.837 0.17 11.03 106 VAL A CA 1
ATOM 1605 C C . VAL A 1 98 ? 2.457 -19.148 10.385 1.00 10.95 106 VAL A C 1
ATOM 1606 O O . VAL A 1 98 ? 2.337 -20.243 9.830 1.00 11.40 106 VAL A O 1
ATOM 1631 N N . LEU A 1 99 ? 3.638 -18.606 10.619 1.00 10.98 107 LEU A N 1
ATOM 1632 C CA . LEU A 1 99 ? 4.891 -19.260 10.238 1.00 10.67 107 LEU A CA 1
ATOM 1633 C C . LEU A 1 99 ? 5.335 -20.209 11.345 1.00 10.75 107 LEU A C 1
ATOM 1634 O O . LEU A 1 99 ? 5.202 -19.928 12.536 1.00 12.21 107 LEU A O 1
ATOM 1650 N N . VAL A 1 100 ? 5.926 -21.326 10.925 1.00 10.54 108 VAL A N 1
ATOM 1651 C CA . VAL A 1 100 ? 6.512 -22.312 11.839 1.00 10.50 108 VAL A CA 1
ATOM 1652 C C . VAL A 1 100 ? 7.790 -22.838 11.210 1.00 10.05 108 VAL A C 1
ATOM 1653 O O . VAL A 1 100 ? 7.941 -22.832 9.989 1.00 9.79 108 VAL A O 1
ATOM 1666 N N . PRO A 1 101 ? 8.692 -23.388 12.021 1.00 10.08 109 PRO A N 1
ATOM 1667 C CA . PRO A 1 101 ? 9.809 -24.128 11.422 1.00 10.18 109 PRO A CA 1
ATOM 1668 C C . PRO A 1 101 ? 9.284 -25.257 10.522 1.00 10.54 109 PRO A C 1
ATOM 1669 O O . PRO A 1 101 ? 8.264 -25.891 10.820 1.00 11.08 109 PRO A O 1
ATOM 1680 N N . HIS A 1 102 ? 10.011 -25.507 9.445 1.00 9.92 110 HIS A N 1
ATOM 1681 C CA . HIS A 1 102 ? 9.778 -26.665 8.589 1.00 10.05 110 HIS A CA 1
ATOM 1682 C C . HIS A 1 102 ? 10.931 -27.627 8.814 1.00 10.13 110 HIS A C 1
ATOM 1683 O O . HIS A 1 102 ? 12.092 -27.272 8.617 1.00 12.17 110 HIS A O 1
ATOM 1697 N N . VAL A 1 103 ? 10.620 -28.856 9.195 1.00 10.52 111 VAL A N 1
ATOM 1698 C CA . VAL A 1 103 ? 11.610 -29.893 9.456 1.00 12.13 111 VAL A CA 1
ATOM 1699 C C . VAL A 1 103 ? 11.297 -31.144 8.643 1.00 13.34 111 VAL A C 1
ATOM 1700 O O . VAL A 1 103 ? 11.602 -32.257 9.065 1.00 19.77 111 VAL A O 1
ATOM 1713 N N . GLY A 1 104 ? 10.794 -30.988 7.440 1.00 12.03 112 GLY A N 1
ATOM 1714 C CA . GLY A 1 104 ? 10.594 -32.075 6.508 1.00 12.96 112 GLY A CA 1
ATOM 1715 C C . GLY A 1 104 ? 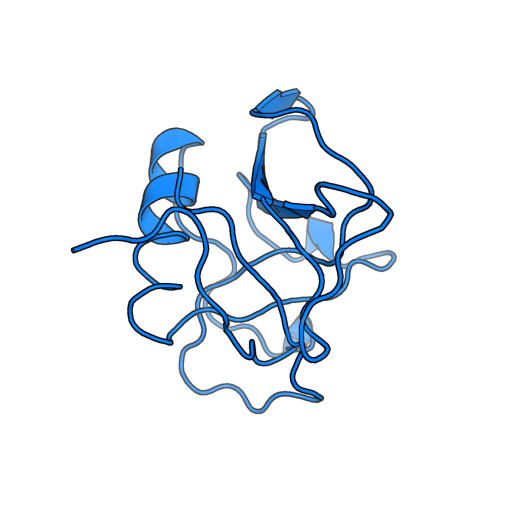9.186 -32.594 6.406 1.00 12.05 112 GLY A C 1
ATOM 1716 O O . GLY A 1 104 ? 8.954 -33.571 5.678 1.00 13.68 112 GLY A O 1
ATOM 1720 N N . GLU A 1 105 ? 8.224 -31.957 7.082 1.00 11.33 113 GLU A N 1
ATOM 1721 C CA . GLU A 1 105 ? 6.816 -32.334 6.925 1.00 11.90 113 GLU A CA 1
ATOM 1722 C C . GLU A 1 105 ? 6.365 -32.176 5.483 1.00 10.64 113 GLU A C 1
ATOM 1723 O O . GLU A 1 105 ? 6.835 -31.319 4.746 1.00 10.99 113 GLU A O 1
ATOM 1735 N N . ILE A 1 106 ? 5.419 -33.011 5.057 1.00 10.90 114 ILE A N 1
ATOM 1736 C CA . ILE A 1 106 ? 4.894 -32.950 3.701 1.00 10.64 114 ILE A CA 1
ATOM 1737 C C . ILE A 1 106 ? 3.830 -31.868 3.607 1.00 10.47 114 ILE A C 1
ATOM 1738 O O . ILE A 1 106 ? 2.833 -31.906 4.342 1.00 11.92 114 ILE A O 1
ATOM 1754 N N . PRO A 1 107 ? 3.998 -30.888 2.732 1.00 10.17 115 PRO A N 1
ATOM 1755 C CA . PRO A 1 107 ? 3.024 -29.807 2.603 1.00 10.46 115 PRO A CA 1
ATOM 1756 C C . PRO A 1 107 ? 1.828 -30.230 1.765 1.00 10.37 115 PRO A C 1
ATOM 1757 O O . PRO A 1 107 ? 1.840 -31.234 1.051 1.00 11.56 115 PRO A O 1
ATOM 1768 N N . VAL A 1 108 ? 0.796 -29.395 1.846 1.00 11.09 116 VAL A N 1
ATOM 1769 C CA . VAL A 1 108 ? -0.421 -29.558 1.046 1.00 11.82 116 VAL A CA 1
ATOM 1770 C C . VAL A 1 108 ? -0.477 -28.601 -0.144 1.00 11.84 116 VAL A C 1
ATOM 1771 O O . VAL A 1 108 ? -1.362 -28.749 -1.013 1.00 12.98 116 VAL A O 1
ATOM 1784 N N . ALA A 1 109 ? 0.416 -27.620 -0.210 1.00 12.32 117 ALA A N 1
ATOM 1785 C CA . ALA A 1 109 ? 0.476 -26.601 -1.239 1.00 12.90 117 ALA A CA 1
ATOM 1786 C C . ALA A 1 109 ? 1.752 -25.812 -0.986 1.00 12.63 117 ALA A C 1
ATOM 1787 O O . ALA A 1 109 ? 2.381 -25.976 0.061 1.00 11.96 117 ALA A O 1
ATOM 1794 N N . TYR A 1 110 ? 2.099 -24.958 -1.945 1.00 14.63 118 TYR A N 1
ATOM 1795 C CA . TYR A 1 110 ? 3.143 -23.956 -1.795 1.00 14.31 118 TYR A CA 1
ATOM 1796 C C . TYR A 1 110 ? 2.522 -22.583 -1.996 1.00 15.76 118 TYR A C 1
ATOM 1797 O O . TYR A 1 110 ? 1.655 -22.418 -2.855 1.00 21.21 118 TYR A O 1
ATOM 1815 N N . ARG A 1 111 ? 2.891 -21.613 -1.159 1.00 14.36 119 ARG A N 1
ATOM 1816 C CA . ARG A 1 111 ? 2.383 -20.243 -1.243 1.00 16.15 119 ARG A CA 1
ATOM 1817 C C . ARG A 1 111 ? 3.505 -19.298 -1.633 1.00 15.83 119 ARG A C 1
ATOM 1818 O O . ARG A 1 111 ? 4.488 -19.169 -0.911 1.00 16.31 119 ARG A O 1
ATOM 1839 N N . LYS A 1 112 ? 3.326 -18.612 -2.751 1.00 16.13 120 LYS A N 1
ATOM 1840 C CA . LYS A 1 112 ? 4.307 -17.642 -3.227 1.00 16.48 120 LYS A CA 1
ATOM 1841 C C . LYS A 1 112 ? 4.129 -16.296 -2.541 1.00 15.29 120 LYS A C 1
ATOM 1842 O O . LYS A 1 112 ? 3.042 -15.718 -2.578 1.00 17.55 120 LYS A O 1
ATOM 1861 N N . VAL A 1 113 ? 5.203 -15.759 -1.952 1.00 13.13 121 VAL A N 1
ATOM 1862 C CA . VAL A 1 113 ? 5.165 -14.456 -1.294 1.00 12.46 121 VAL A CA 1
ATOM 1863 C C . VAL A 1 113 ? 6.371 -13.634 -1.706 1.00 12.12 121 VAL A C 1
ATOM 1864 O O . VAL A 1 113 ? 7.413 -14.157 -2.098 1.00 13.08 121 VAL A O 1
ATOM 1877 N N . LEU A 1 114 ? 6.211 -12.318 -1.592 1.00 12.21 122 LEU A N 1
ATOM 1878 C CA . LEU A 1 114 ? 7.299 -11.348 -1.756 1.00 12.60 122 LEU A CA 1
ATOM 1879 C C . LEU A 1 114 ? 7.481 -10.743 -0.374 1.00 12.20 122 LEU A C 1
ATOM 1880 O O . LEU A 1 114 ? 6.714 -9.880 0.050 1.00 12.70 122 LEU A O 1
ATOM 1896 N N . LEU A 1 115 ? 8.473 -11.235 0.353 1.00 11.99 123 LEU A N 1
ATOM 1897 C CA . LEU A 1 115 ? 8.633 -10.963 1.770 1.00 12.56 123 LEU A CA 1
ATOM 1898 C C . LEU A 1 115 ? 9.500 -9.741 1.997 1.00 12.26 123 LEU A C 1
ATOM 1899 O O . LEU A 1 115 ? 10.647 -9.672 1.517 1.00 13.98 123 LEU A O 1
ATOM 1915 N N A ARG A 1 116 ? 8.976 -8.801 2.780 0.52 13.28 124 ARG A N 1
ATOM 1916 N N B ARG A 1 116 ? 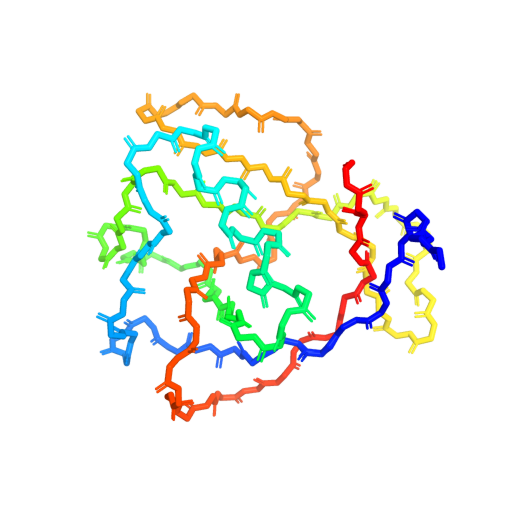9.002 -8.820 2.800 0.48 13.40 124 ARG A N 1
ATOM 1917 C CA A ARG A 1 116 ? 9.756 -7.664 3.245 0.52 15.96 124 ARG A CA 1
ATOM 1918 C CA B ARG A 1 116 ? 9.768 -7.653 3.208 0.48 16.19 124 ARG A CA 1
ATOM 1919 C C A ARG A 1 116 ? 10.797 -8.139 4.253 0.52 17.40 124 ARG A C 1
ATOM 1920 C C B ARG A 1 116 ? 10.791 -8.051 4.266 0.48 18.60 124 ARG A C 1
ATOM 1921 O O A ARG A 1 116 ? 10.459 -8.727 5.289 0.52 18.12 124 ARG A O 1
ATOM 1922 O O B ARG A 1 116 ? 10.426 -8.487 5.361 0.48 19.08 124 ARG A O 1
ATOM 1963 N N . LYS A 1 117 ? 12.068 -7.863 3.956 1.00 22.31 125 LYS A N 1
ATOM 1964 C CA . LYS A 1 117 ? 13.169 -8.113 4.875 1.00 37.50 125 LYS A CA 1
ATOM 1965 C C . LYS A 1 117 ? 13.290 -6.874 5.752 1.00 49.43 125 LYS A C 1
ATOM 1966 O O . LYS A 1 117 ? 13.628 -5.789 5.260 1.00 52.97 125 LYS A O 1
ATOM 1977 N N . ASN A 1 118 ? 13.017 -7.046 7.039 1.00 55.60 126 ASN A N 1
ATOM 1978 C CA . ASN A 1 118 ? 12.907 -5.966 8.017 1.00 59.66 126 ASN A CA 1
ATOM 1979 C C . ASN A 1 118 ? 11.802 -4.961 7.688 1.00 60.63 126 ASN A C 1
ATOM 1980 O O . ASN A 1 118 ? 10.618 -5.276 7.817 1.00 61.34 126 ASN A O 1
#

Secondary structure (DSSP, 8-state):
---SEEEEEEEE--GGG-SS--S-SSHHHHHHHHHHHHHHT-EEEE---TTSGGGS-SSEEEEEE--SS--GGG-EEEEEEEEETTEEES--S-EEEEEEE-SSPPPSEEEEEEEE--

Nearest PDB structures (foldseek):
  8rf2-assembly1_A  TM=1.002E+00  e=2.182E-22  Severe acute respiratory syndrome coronavirus 2
  7eq4-assembly1_A  TM=1.006E+00  e=5.464E-22  Severe acute respiratory syndrome coronavirus 2
  7k3n-assembly1_A  TM=1.004E+00  e=1.272E-19  Severe acute respiratory syndrome coronavirus 2
  8aou-assembly1_A  TM=9.095E-01  e=4.648E-16  Severe acute respiratory syndrome coronavirus 2
  2hsx-assembly1_A  TM=8.451E-01  e=1.539E-14  Severe acute respiratory syndrome-related coronavirus